Protein AF-A0A5N6VVQ2-F1 (afdb_monomer_lite)

Organism: NCBI:txid1034304

Foldseek 3Di:
DDLVVVVVLCVDPVSVVPDAPLVLLVVCVVCQLVVVLVNNLVSLQSLLVPPVHDLVPRDQPPDPDVLSSLLSVLLSVLSVVLVVVCVVVVNPDDDSVVSSVSSVVRSVVVSQVVQVVVDDVRHPDRNPD

Secondary structure (DSSP, 8-state):
--HHHHHHHHHSHHHHHH--HHHHHHHHHHHHHTT-HHHHHHHHHHHHH-TT--GGGPPP---SSHHHHHHHHHHHHHHHHHHHHHHHTT--S--HHHHHHHHHHHHHHHHHHHHHHT-GGGSSSSS--

Structure (mmCIF, N/CA/C/O backbone):
data_AF-A0A5N6VVQ2-F1
#
_entry.id   AF-A0A5N6VVQ2-F1
#
loop_
_atom_site.group_PDB
_atom_site.id
_atom_site.type_symbol
_atom_site.label_atom_id
_atom_site.label_alt_id
_atom_site.label_comp_id
_atom_site.label_asym_id
_atom_site.label_entity_id
_atom_site.label_seq_id
_atom_site.pdbx_PDB_ins_code
_atom_site.Cartn_x
_atom_site.Cartn_y
_atom_site.Cartn_z
_atom_site.occupancy
_atom_site.B_iso_or_equiv
_atom_site.auth_seq_id
_atom_site.auth_comp_id
_atom_site.auth_asym_id
_atom_site.auth_atom_id
_atom_site.pdbx_PDB_model_num
ATOM 1 N N . MET A 1 1 ? 3.490 -11.446 9.582 1.00 50.09 1 MET A N 1
ATOM 2 C CA . MET A 1 1 ? 3.773 -12.652 8.753 1.00 50.09 1 MET A CA 1
ATOM 3 C C . MET A 1 1 ? 5.148 -12.413 8.156 1.00 50.09 1 MET A C 1
ATOM 5 O O . MET A 1 1 ? 5.297 -11.427 7.446 1.00 50.09 1 MET A O 1
ATOM 9 N N . ALA A 1 2 ? 6.153 -13.198 8.556 1.00 55.72 2 ALA A N 1
ATOM 10 C CA . ALA A 1 2 ? 7.571 -12.872 8.376 1.00 55.72 2 ALA A CA 1
ATOM 11 C C . ALA A 1 2 ? 7.894 -12.441 6.933 1.00 55.72 2 ALA A C 1
ATOM 13 O O . ALA A 1 2 ? 7.583 -13.154 5.983 1.00 55.72 2 ALA A O 1
ATOM 14 N N . SER A 1 3 ? 8.512 -11.273 6.761 1.00 57.19 3 SER A N 1
ATOM 15 C CA . SER A 1 3 ? 8.858 -10.668 5.461 1.00 57.19 3 SER A CA 1
ATOM 16 C C . SER A 1 3 ? 9.628 -11.593 4.500 1.00 57.19 3 SER A C 1
ATOM 18 O O . SER A 1 3 ? 9.562 -11.420 3.278 1.00 57.19 3 SER A O 1
ATOM 20 N N . GLU A 1 4 ? 10.334 -12.592 5.033 1.00 61.22 4 GLU A N 1
ATOM 21 C CA . GLU A 1 4 ? 10.982 -13.666 4.273 1.00 61.22 4 GLU A CA 1
ATOM 22 C C . GLU A 1 4 ? 9.986 -14.508 3.468 1.00 61.22 4 GLU A C 1
ATOM 24 O O . GLU A 1 4 ? 10.227 -14.783 2.292 1.00 61.22 4 GLU A O 1
ATOM 29 N N . ASP A 1 5 ? 8.833 -14.848 4.044 1.00 73.75 5 ASP A N 1
ATOM 30 C CA . ASP A 1 5 ? 7.816 -15.663 3.375 1.00 73.75 5 ASP A CA 1
ATOM 31 C C . ASP A 1 5 ? 7.188 -14.904 2.196 1.00 73.75 5 ASP A C 1
ATOM 33 O O . ASP A 1 5 ? 7.031 -15.437 1.098 1.00 73.75 5 ASP A O 1
ATOM 37 N N . LEU A 1 6 ? 6.958 -13.595 2.355 1.00 76.88 6 LEU A N 1
ATOM 38 C CA . LEU A 1 6 ? 6.495 -12.730 1.264 1.00 76.88 6 LEU A CA 1
ATOM 39 C C . LEU A 1 6 ? 7.522 -12.620 0.132 1.00 76.88 6 LEU A C 1
ATOM 41 O O . LEU A 1 6 ? 7.152 -12.610 -1.043 1.00 76.88 6 LEU A O 1
ATOM 45 N N . THR A 1 7 ? 8.812 -12.561 0.457 1.00 75.06 7 THR A N 1
ATOM 46 C CA . THR A 1 7 ? 9.886 -12.523 -0.548 1.00 75.06 7 THR A CA 1
ATOM 47 C C . THR A 1 7 ? 9.947 -13.837 -1.330 1.00 75.06 7 THR A C 1
ATOM 49 O O . THR A 1 7 ? 10.023 -13.823 -2.563 1.00 75.06 7 THR A O 1
ATOM 52 N N . ASN A 1 8 ? 9.797 -14.967 -0.637 1.00 81.44 8 ASN A N 1
ATOM 53 C CA . ASN A 1 8 ? 9.716 -16.289 -1.252 1.00 81.44 8 ASN A CA 1
ATOM 54 C C . ASN A 1 8 ? 8.471 -16.423 -2.136 1.00 81.44 8 ASN A C 1
ATOM 56 O O . ASN A 1 8 ? 8.582 -16.826 -3.294 1.00 81.44 8 ASN A O 1
ATOM 60 N N . MET A 1 9 ? 7.300 -15.998 -1.661 1.00 83.06 9 MET A N 1
ATOM 61 C CA . MET A 1 9 ? 6.066 -15.985 -2.451 1.00 83.06 9 MET A CA 1
ATOM 62 C C . MET A 1 9 ? 6.192 -15.123 -3.707 1.00 83.06 9 MET A C 1
ATOM 64 O O . MET A 1 9 ? 5.772 -15.532 -4.790 1.00 83.06 9 MET A O 1
ATOM 68 N N . ARG A 1 10 ? 6.833 -13.953 -3.604 1.00 82.69 10 ARG A N 1
ATOM 69 C CA . ARG A 1 10 ? 7.085 -13.078 -4.754 1.00 82.69 10 ARG A CA 1
ATOM 70 C C . ARG A 1 10 ? 7.971 -13.734 -5.796 1.00 82.69 10 ARG A C 1
ATOM 72 O O . ARG A 1 10 ? 7.861 -13.340 -6.952 1.00 82.69 10 ARG A O 1
ATOM 79 N N . SER A 1 11 ? 8.827 -14.696 -5.448 1.00 84.44 11 SER A N 1
ATOM 80 C CA . SER A 1 11 ? 9.635 -15.440 -6.427 1.00 84.44 11 SER A CA 1
ATOM 81 C C . SER A 1 11 ? 8.780 -16.341 -7.333 1.00 84.44 11 SER A C 1
ATOM 83 O O . SER A 1 11 ? 9.152 -16.573 -8.482 1.00 84.44 11 SER A O 1
ATOM 85 N N . VAL A 1 12 ? 7.591 -16.751 -6.871 1.00 89.75 12 VAL A N 1
ATOM 86 C CA . VAL A 1 12 ? 6.649 -17.598 -7.609 1.00 89.75 12 VAL A CA 1
ATOM 87 C C . VAL A 1 12 ? 5.898 -16.765 -8.666 1.00 89.75 12 VAL A C 1
ATOM 89 O O . VAL A 1 12 ? 5.081 -15.908 -8.309 1.00 89.75 12 VAL A O 1
ATOM 92 N N . PRO A 1 13 ? 6.089 -17.008 -9.982 1.00 86.06 13 PRO A N 1
ATOM 93 C CA . PRO A 1 13 ? 5.532 -16.148 -11.033 1.00 86.06 13 PRO A CA 1
ATOM 94 C C . PRO A 1 13 ? 4.004 -16.046 -11.013 1.00 86.06 13 PRO A C 1
ATOM 96 O O . PRO A 1 13 ? 3.455 -14.963 -11.202 1.00 86.06 13 PRO A O 1
ATOM 99 N N . ILE A 1 14 ? 3.311 -17.157 -10.741 1.00 89.38 14 ILE A N 1
ATOM 100 C CA . ILE A 1 14 ? 1.843 -17.183 -10.699 1.00 89.38 14 ILE A CA 1
ATOM 101 C C . ILE A 1 14 ? 1.271 -16.420 -9.500 1.00 89.38 14 ILE A C 1
ATOM 103 O O . ILE A 1 14 ? 0.189 -15.844 -9.604 1.00 89.38 14 ILE A O 1
ATOM 107 N N . TRP A 1 15 ? 1.995 -16.382 -8.378 1.00 88.81 15 TRP A N 1
ATOM 108 C CA . TRP A 1 15 ? 1.607 -15.584 -7.220 1.00 88.81 15 TRP A CA 1
ATOM 109 C C . TRP A 1 15 ? 1.729 -14.099 -7.560 1.00 88.81 15 TRP A C 1
ATOM 111 O O . TRP A 1 15 ? 0.752 -13.360 -7.460 1.00 88.81 15 TRP A O 1
ATOM 121 N N . ARG A 1 16 ? 2.892 -13.695 -8.089 1.00 87.12 16 ARG A N 1
ATOM 122 C CA . ARG A 1 16 ? 3.174 -12.306 -8.474 1.00 87.12 16 ARG A CA 1
ATOM 123 C C . ARG A 1 16 ? 2.198 -11.789 -9.532 1.00 87.12 16 ARG A C 1
ATOM 125 O O . ARG A 1 16 ? 1.711 -10.672 -9.418 1.00 87.12 16 ARG A O 1
ATOM 132 N N . ALA A 1 17 ? 1.870 -12.611 -10.530 1.00 86.75 17 ALA A N 1
ATOM 133 C CA . ALA A 1 17 ? 0.939 -12.248 -11.600 1.00 86.75 17 ALA A CA 1
ATOM 134 C C . ALA A 1 17 ? -0.507 -12.041 -11.116 1.00 86.75 17 ALA A C 1
ATOM 136 O O . ALA A 1 17 ? -1.260 -11.294 -11.735 1.00 86.75 17 ALA A O 1
ATOM 137 N N . ARG A 1 18 ? -0.908 -12.711 -10.029 1.00 88.56 18 ARG A N 1
ATOM 138 C CA . ARG A 1 18 ? -2.247 -12.584 -9.427 1.00 88.56 18 ARG A CA 1
ATOM 139 C C . ARG A 1 18 ? -2.324 -11.508 -8.355 1.00 88.56 18 ARG A C 1
ATOM 141 O O . ARG A 1 18 ? -3.423 -11.215 -7.875 1.00 88.56 18 ARG A O 1
ATOM 148 N N . ASP A 1 19 ? -1.185 -10.977 -7.933 1.00 91.75 19 ASP A N 1
ATOM 149 C CA . ASP A 1 19 ? -1.130 -9.961 -6.900 1.00 91.75 19 ASP A CA 1
ATOM 150 C C . ASP A 1 19 ? -1.685 -8.625 -7.414 1.00 91.75 19 ASP A C 1
ATOM 152 O O . ASP A 1 19 ? -1.791 -8.384 -8.617 1.00 91.75 19 ASP A O 1
ATOM 156 N N . THR A 1 20 ? -2.107 -7.762 -6.493 1.00 91.75 20 THR A N 1
ATOM 157 C CA . THR A 1 20 ? -2.786 -6.501 -6.838 1.00 91.75 20 THR A CA 1
ATOM 158 C C . THR A 1 20 ? -2.305 -5.369 -5.939 1.00 91.75 20 THR A C 1
ATOM 160 O O . THR A 1 20 ? -1.932 -5.633 -4.791 1.00 91.75 20 THR A O 1
ATOM 163 N N . PRO A 1 21 ? -2.394 -4.105 -6.392 1.00 90.94 21 PRO A N 1
ATOM 164 C CA . PRO A 1 21 ? -2.004 -2.967 -5.566 1.00 90.94 21 PRO A CA 1
ATOM 165 C C . PRO A 1 21 ? -2.800 -2.899 -4.256 1.00 90.94 21 PRO A C 1
ATOM 167 O O . PRO A 1 21 ? -2.223 -2.603 -3.215 1.00 90.94 21 PRO A O 1
ATOM 170 N N . ILE A 1 22 ? -4.090 -3.264 -4.278 1.00 91.75 22 ILE A N 1
ATOM 171 C CA . ILE A 1 22 ? -4.930 -3.326 -3.072 1.00 91.75 22 ILE A CA 1
ATOM 172 C C . ILE A 1 22 ? -4.366 -4.327 -2.060 1.00 91.75 22 ILE A C 1
ATOM 174 O O . ILE A 1 22 ? -4.174 -3.968 -0.902 1.00 91.75 22 ILE A O 1
ATOM 178 N N . ARG A 1 23 ? -4.045 -5.563 -2.472 1.00 91.81 23 ARG A N 1
ATOM 179 C CA . ARG A 1 23 ? -3.464 -6.559 -1.550 1.00 91.81 23 ARG A CA 1
ATOM 180 C C . ARG A 1 23 ? -2.152 -6.077 -0.933 1.00 91.81 23 ARG A C 1
ATOM 182 O O . ARG A 1 23 ? -1.940 -6.289 0.255 1.00 91.81 23 ARG A O 1
ATOM 189 N N . SER A 1 24 ? -1.309 -5.388 -1.701 1.00 91.12 24 SER A N 1
ATOM 190 C CA . SER A 1 24 ? -0.081 -4.786 -1.162 1.00 91.12 24 SER A CA 1
ATOM 191 C C . SER A 1 24 ? -0.365 -3.678 -0.145 1.00 91.12 24 SER A C 1
ATOM 193 O O . SER A 1 24 ? 0.309 -3.604 0.877 1.00 91.12 24 SER A O 1
ATOM 195 N N . MET A 1 25 ? -1.388 -2.847 -0.370 1.00 90.19 25 MET A N 1
ATOM 196 C CA . MET A 1 25 ? -1.810 -1.837 0.609 1.00 90.19 25 MET A CA 1
ATOM 197 C C . MET A 1 25 ? -2.325 -2.469 1.908 1.00 90.19 25 MET A C 1
ATOM 199 O O . MET A 1 25 ? -2.029 -1.953 2.984 1.00 90.19 25 MET A O 1
ATOM 203 N N . TYR A 1 26 ? -3.025 -3.605 1.836 1.00 91.81 26 TYR A N 1
ATOM 204 C CA . TYR A 1 26 ? -3.411 -4.359 3.032 1.00 91.81 26 TYR A CA 1
ATOM 205 C C . TYR A 1 26 ? -2.203 -4.939 3.772 1.00 91.81 26 TYR A C 1
ATOM 207 O O . TYR A 1 26 ? -2.159 -4.842 4.992 1.00 91.81 26 TYR A O 1
ATOM 215 N N . ARG A 1 27 ? -1.184 -5.446 3.065 1.00 90.88 27 ARG A N 1
ATOM 216 C CA . ARG A 1 27 ? 0.074 -5.879 3.703 1.00 90.88 27 ARG A CA 1
ATOM 217 C C . ARG A 1 27 ? 0.796 -4.724 4.402 1.00 90.88 27 ARG A C 1
ATOM 219 O O . ARG A 1 27 ? 1.315 -4.903 5.497 1.00 90.88 27 ARG A O 1
ATOM 226 N N . LEU A 1 28 ? 0.782 -3.523 3.816 1.00 87.44 28 LEU A N 1
ATOM 227 C CA . LEU A 1 28 ? 1.293 -2.314 4.476 1.00 87.44 28 LEU A CA 1
ATOM 228 C C . LEU A 1 28 ? 0.486 -1.956 5.729 1.00 87.44 28 LEU A C 1
ATOM 230 O O . LEU A 1 28 ? 1.075 -1.597 6.746 1.00 87.44 28 LEU A O 1
ATOM 234 N N . TYR A 1 29 ? -0.843 -2.056 5.667 1.00 88.31 29 TYR A N 1
ATOM 235 C CA . TYR A 1 29 ? -1.708 -1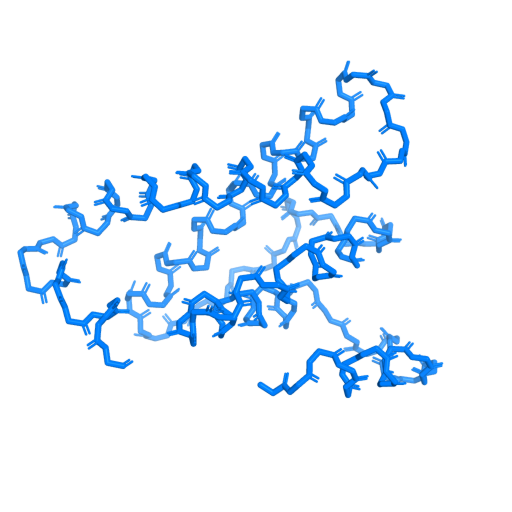.880 6.833 1.00 88.31 29 TYR A CA 1
ATOM 236 C C . TYR A 1 29 ? -1.376 -2.891 7.937 1.00 88.31 29 TYR A C 1
ATOM 238 O O . TYR A 1 29 ? -1.169 -2.476 9.072 1.00 88.31 29 TYR A O 1
ATOM 246 N N . GLU A 1 30 ? -1.261 -4.179 7.610 1.00 87.75 30 GLU A N 1
ATOM 247 C CA . GLU A 1 30 ? -0.924 -5.232 8.574 1.00 87.75 30 GLU A CA 1
ATOM 248 C C . GLU A 1 30 ? 0.453 -5.007 9.200 1.00 87.75 30 GLU A C 1
ATOM 250 O O . GLU A 1 30 ? 0.583 -5.080 10.417 1.00 87.75 30 GLU A O 1
ATOM 255 N N . ALA A 1 31 ? 1.463 -4.647 8.401 1.00 83.12 31 ALA A N 1
ATOM 256 C CA . ALA A 1 31 ? 2.797 -4.328 8.906 1.00 83.12 31 ALA A CA 1
ATOM 257 C C . ALA A 1 31 ? 2.782 -3.123 9.861 1.00 83.12 31 ALA A C 1
ATOM 259 O O . ALA A 1 31 ? 3.465 -3.130 10.882 1.00 83.12 31 ALA A O 1
ATOM 260 N N . MET A 1 32 ? 1.989 -2.089 9.563 1.00 80.62 32 MET A N 1
ATOM 261 C CA . MET A 1 32 ? 1.825 -0.946 10.466 1.00 80.62 32 MET A CA 1
ATOM 262 C C . MET A 1 32 ? 1.059 -1.314 11.738 1.00 80.62 32 MET A C 1
ATOM 264 O O . MET A 1 32 ? 1.450 -0.871 12.814 1.00 80.62 32 MET A O 1
ATOM 268 N N . ALA A 1 33 ? -0.003 -2.115 11.623 1.00 81.69 33 ALA A N 1
ATOM 269 C CA . ALA A 1 33 ? -0.805 -2.564 12.757 1.00 81.69 33 ALA A CA 1
ATOM 270 C C . ALA A 1 33 ? -0.002 -3.481 13.694 1.00 81.69 33 ALA A C 1
ATOM 272 O O . ALA A 1 33 ? -0.113 -3.356 14.905 1.00 81.69 33 ALA A O 1
ATOM 273 N N . ALA A 1 34 ? 0.855 -4.341 13.138 1.00 81.19 34 ALA A N 1
ATOM 274 C CA . ALA A 1 34 ? 1.739 -5.231 13.888 1.00 81.19 34 ALA A CA 1
ATOM 275 C C . ALA A 1 34 ? 3.028 -4.549 14.394 1.00 81.19 34 ALA A C 1
ATOM 277 O O . ALA A 1 34 ? 3.842 -5.187 15.058 1.00 81.19 34 ALA A O 1
ATOM 278 N N . GLY A 1 35 ? 3.272 -3.277 14.046 1.00 78.56 35 GLY A N 1
ATOM 279 C CA . GLY A 1 35 ? 4.528 -2.585 14.363 1.00 78.56 35 GLY A CA 1
ATOM 280 C C . GLY A 1 35 ? 5.762 -3.141 13.631 1.00 78.56 35 GLY A C 1
ATOM 281 O O . GLY A 1 35 ? 6.897 -2.818 13.983 1.00 78.56 35 GLY A O 1
ATOM 282 N N . GLU A 1 36 ? 5.568 -3.950 12.587 1.00 81.75 36 GLU A N 1
ATOM 283 C CA . GLU A 1 36 ? 6.611 -4.571 11.763 1.00 81.75 36 GLU A CA 1
ATOM 284 C C . GLU A 1 36 ? 7.166 -3.574 10.725 1.00 81.75 36 GLU A C 1
ATOM 286 O O . GLU A 1 36 ? 7.099 -3.770 9.511 1.00 81.75 36 GLU A O 1
ATOM 291 N N . TYR A 1 37 ? 7.751 -2.467 11.193 1.00 76.38 37 TYR A N 1
ATOM 292 C CA . TYR A 1 37 ? 8.223 -1.373 10.330 1.00 76.38 37 TYR A CA 1
ATOM 293 C C . TYR A 1 37 ? 9.290 -1.784 9.306 1.00 76.38 37 TYR A C 1
ATOM 295 O O . TYR A 1 37 ? 9.426 -1.147 8.260 1.00 76.38 37 TYR A O 1
ATOM 303 N N . TYR A 1 38 ? 10.026 -2.861 9.578 1.00 77.62 38 TYR A N 1
ATOM 304 C CA . TYR A 1 38 ? 11.007 -3.431 8.656 1.00 77.62 38 TYR A CA 1
ATOM 305 C C . TYR A 1 38 ? 10.361 -3.997 7.377 1.00 77.62 38 TYR A C 1
ATOM 307 O O . TYR A 1 38 ? 11.016 -4.035 6.338 1.00 77.62 38 TYR A O 1
ATOM 315 N N . ALA A 1 39 ? 9.083 -4.399 7.420 1.00 79.31 39 ALA A N 1
ATOM 316 C CA . ALA A 1 39 ? 8.357 -4.951 6.274 1.00 79.31 39 ALA A CA 1
ATOM 317 C C . ALA A 1 39 ? 7.805 -3.864 5.330 1.00 79.31 39 ALA A C 1
ATOM 319 O O . ALA A 1 39 ? 7.526 -4.135 4.161 1.00 79.31 39 ALA A O 1
ATOM 320 N N . ILE A 1 40 ? 7.7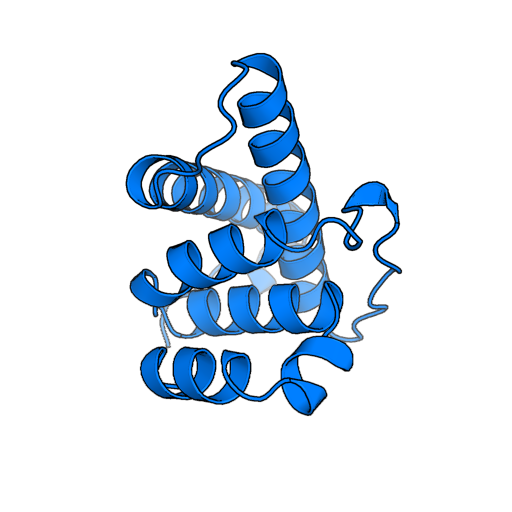01 -2.616 5.800 1.00 79.94 40 ILE A N 1
ATOM 321 C CA . ILE A 1 40 ? 7.122 -1.502 5.033 1.00 79.94 40 ILE A CA 1
ATOM 322 C C . ILE A 1 40 ? 7.992 -1.135 3.831 1.00 79.94 40 ILE A C 1
ATOM 324 O O . ILE A 1 40 ? 7.475 -0.994 2.727 1.00 79.94 40 ILE A O 1
ATOM 328 N N . GLY A 1 41 ? 9.306 -1.003 4.020 1.00 78.00 41 GLY A N 1
ATOM 329 C CA . GLY A 1 41 ? 10.231 -0.658 2.934 1.00 78.00 41 GLY A CA 1
ATOM 330 C C . GLY A 1 41 ? 10.158 -1.638 1.755 1.00 78.00 41 GLY A C 1
ATOM 331 O O . GLY A 1 41 ? 9.850 -1.207 0.642 1.00 78.00 41 GLY A O 1
ATOM 332 N N . PRO A 1 42 ? 10.344 -2.951 1.989 1.00 82.38 42 PRO A N 1
ATOM 333 C CA . PRO A 1 42 ? 10.230 -3.978 0.952 1.00 82.38 42 PRO A CA 1
ATOM 334 C C . PRO A 1 42 ? 8.856 -4.065 0.269 1.00 82.38 42 PRO A C 1
ATOM 336 O O . PRO A 1 42 ? 8.770 -4.496 -0.882 1.00 82.38 42 PRO A O 1
ATOM 339 N N . GLU A 1 43 ? 7.762 -3.713 0.950 1.00 86.00 43 GLU A N 1
ATOM 340 C CA . GLU A 1 43 ? 6.428 -3.605 0.336 1.00 86.00 43 GLU A CA 1
ATOM 341 C C . GLU A 1 43 ? 6.305 -2.361 -0.553 1.00 86.00 43 GLU A C 1
ATOM 343 O O . GLU A 1 43 ? 5.827 -2.462 -1.681 1.00 86.00 43 GLU A O 1
ATOM 348 N N . VAL A 1 44 ? 6.793 -1.201 -0.106 1.00 84.31 44 VAL A N 1
ATOM 349 C CA . VAL A 1 44 ? 6.789 0.038 -0.906 1.00 84.31 44 VAL A CA 1
ATOM 350 C C . VAL A 1 44 ? 7.627 -0.120 -2.175 1.00 84.31 44 VAL A C 1
ATOM 352 O O . VAL A 1 44 ? 7.187 0.263 -3.260 1.00 84.31 44 VAL A O 1
ATOM 355 N N . GLU A 1 45 ? 8.820 -0.705 -2.056 1.00 82.81 45 GLU A N 1
ATOM 356 C CA . GLU A 1 45 ? 9.681 -0.995 -3.205 1.00 82.81 45 GLU A CA 1
ATOM 357 C C . GLU A 1 45 ? 9.008 -1.947 -4.184 1.00 82.81 45 GLU A C 1
ATOM 359 O O . GLU A 1 45 ? 9.029 -1.721 -5.394 1.00 82.81 45 GLU A O 1
ATOM 364 N N . TYR A 1 46 ? 8.356 -2.988 -3.669 1.00 86.25 46 TYR A N 1
ATOM 365 C CA . TYR A 1 46 ? 7.627 -3.921 -4.508 1.00 86.25 46 TYR A CA 1
ATOM 366 C C . TYR A 1 46 ? 6.532 -3.223 -5.316 1.00 86.25 46 TYR A C 1
ATOM 368 O O . TYR A 1 46 ? 6.487 -3.418 -6.528 1.00 86.25 46 TYR A O 1
ATOM 376 N N . ILE A 1 47 ? 5.726 -2.353 -4.694 1.00 87.69 47 ILE A N 1
ATOM 377 C CA . ILE A 1 47 ? 4.700 -1.560 -5.391 1.00 87.69 47 ILE A CA 1
ATOM 378 C C . ILE A 1 47 ? 5.327 -0.686 -6.488 1.00 87.69 47 ILE A C 1
ATOM 380 O O . ILE A 1 47 ? 4.797 -0.635 -7.595 1.00 87.69 47 ILE A O 1
ATOM 384 N N . TRP A 1 48 ? 6.459 -0.029 -6.219 1.00 83.44 48 TRP A N 1
ATOM 385 C CA . TRP A 1 48 ? 7.137 0.827 -7.203 1.00 83.44 48 TRP A CA 1
ATOM 386 C C . TRP A 1 48 ? 7.596 0.075 -8.450 1.00 83.44 48 TRP A C 1
ATOM 388 O O . TRP A 1 48 ? 7.455 0.570 -9.570 1.00 83.44 48 TRP A O 1
ATOM 398 N N . TYR A 1 49 ? 8.133 -1.133 -8.276 1.00 84.06 49 TYR A N 1
ATOM 399 C CA . TYR A 1 49 ? 8.599 -1.933 -9.405 1.00 84.06 49 TYR A CA 1
ATOM 400 C C . TYR A 1 49 ? 7.449 -2.546 -10.225 1.00 84.06 49 TYR A C 1
ATOM 402 O O . TYR A 1 49 ? 7.672 -2.955 -11.369 1.00 84.06 49 TYR A O 1
ATOM 410 N N . GLN A 1 50 ? 6.212 -2.557 -9.713 1.00 87.44 50 GLN A N 1
ATOM 411 C CA . GLN A 1 50 ? 5.034 -2.956 -10.486 1.00 87.44 50 GLN A CA 1
ATOM 412 C C . GLN A 1 50 ? 4.581 -1.834 -11.430 1.00 87.44 50 GLN A C 1
ATOM 414 O O . GLN A 1 50 ? 3.660 -1.074 -11.144 1.00 87.44 50 GLN A O 1
ATOM 419 N N . ARG A 1 51 ? 5.185 -1.763 -12.623 1.00 79.62 51 ARG A N 1
ATOM 420 C CA . ARG A 1 51 ? 4.863 -0.740 -13.644 1.00 79.62 51 ARG A CA 1
ATOM 421 C C . ARG A 1 51 ? 3.388 -0.695 -14.064 1.00 79.62 51 ARG A C 1
ATOM 423 O O . ARG A 1 51 ? 2.921 0.337 -14.535 1.00 79.62 51 ARG A O 1
ATOM 430 N N . SER A 1 52 ? 2.660 -1.802 -13.933 1.00 84.50 52 SER A N 1
ATOM 431 C CA . SER A 1 52 ? 1.227 -1.877 -14.247 1.00 84.50 52 SER A CA 1
ATOM 432 C C . SER A 1 52 ? 0.334 -1.305 -13.139 1.00 84.50 52 SER A C 1
ATOM 434 O O . SER A 1 52 ? -0.855 -1.078 -13.368 1.00 84.50 52 SER A O 1
ATOM 436 N N . TRP A 1 53 ? 0.876 -1.061 -11.943 1.00 88.69 53 TRP A N 1
ATOM 437 C CA . TRP A 1 53 ? 0.122 -0.620 -10.774 1.00 88.69 53 TRP A CA 1
ATOM 438 C C . TRP A 1 53 ? 0.151 0.900 -10.660 1.00 88.69 53 TRP A C 1
ATOM 440 O O . TRP A 1 53 ? 0.923 1.501 -9.918 1.00 88.69 53 TRP A O 1
ATOM 450 N N . ILE A 1 54 ? -0.735 1.539 -11.416 1.00 84.06 54 ILE A N 1
ATOM 451 C CA . ILE A 1 54 ? -0.913 2.988 -11.360 1.00 84.06 54 ILE A CA 1
ATOM 452 C C . ILE A 1 54 ? -1.728 3.327 -10.105 1.00 84.06 54 ILE A C 1
ATOM 454 O O . ILE A 1 54 ? -2.905 2.978 -10.031 1.00 84.06 54 ILE A O 1
ATOM 458 N N . ILE A 1 55 ? -1.127 4.040 -9.143 1.00 81.31 55 ILE A N 1
ATOM 459 C CA . ILE A 1 55 ? -1.772 4.381 -7.858 1.00 81.31 55 ILE A CA 1
ATOM 460 C C . ILE A 1 55 ? -3.101 5.127 -8.055 1.00 81.31 55 ILE A C 1
ATOM 462 O O . ILE A 1 55 ? -4.078 4.828 -7.377 1.00 81.31 55 ILE A O 1
ATOM 466 N N . SER A 1 56 ? -3.190 6.027 -9.040 1.00 81.00 56 SER A N 1
ATOM 467 C CA . SER A 1 56 ? -4.434 6.751 -9.355 1.00 81.00 56 SER A CA 1
ATOM 468 C C . SER A 1 56 ? -5.544 5.882 -9.962 1.00 81.00 56 SER A C 1
ATOM 470 O O . SER A 1 56 ? -6.673 6.344 -10.086 1.00 81.00 56 SER A O 1
ATOM 472 N N . ARG A 1 57 ? -5.238 4.639 -10.352 1.00 84.69 57 ARG A N 1
ATOM 473 C CA . ARG A 1 57 ? -6.199 3.663 -10.891 1.00 84.69 57 ARG A CA 1
ATOM 474 C C . ARG A 1 57 ? -6.527 2.545 -9.906 1.00 84.69 57 ARG A C 1
ATOM 476 O O . ARG A 1 57 ? -7.230 1.608 -10.278 1.00 84.69 57 ARG A O 1
ATOM 483 N N . VAL A 1 58 ? -6.005 2.605 -8.682 1.00 86.00 58 VAL A N 1
ATOM 484 C CA . VAL A 1 58 ? -6.344 1.626 -7.649 1.00 86.00 58 VAL A CA 1
ATOM 485 C C . VAL A 1 58 ? -7.833 1.781 -7.328 1.00 86.00 58 VAL A C 1
ATOM 487 O O . VAL A 1 58 ? -8.259 2.895 -7.015 1.00 86.00 58 VAL A O 1
ATOM 490 N N . PRO A 1 59 ? -8.641 0.711 -7.450 1.00 87.19 59 PRO A N 1
ATOM 491 C CA . PRO A 1 59 ? -10.056 0.809 -7.145 1.00 87.19 59 PRO A CA 1
ATOM 492 C C . PRO A 1 59 ? -10.263 1.092 -5.657 1.00 87.19 59 PRO A C 1
ATOM 494 O O . PRO A 1 59 ? -9.456 0.695 -4.817 1.00 87.19 59 PRO A O 1
ATOM 497 N N . ASP A 1 60 ? -11.365 1.764 -5.341 1.00 87.50 60 ASP A N 1
ATOM 498 C CA . ASP A 1 60 ? -11.789 1.967 -3.960 1.00 87.50 60 ASP A CA 1
ATOM 499 C C . ASP A 1 60 ? -11.986 0.596 -3.270 1.00 87.50 60 ASP A C 1
ATOM 501 O O . ASP A 1 60 ? -12.779 -0.213 -3.770 1.00 87.50 60 ASP A O 1
ATOM 505 N N . PRO A 1 61 ? -11.280 0.309 -2.153 1.00 87.12 61 PRO A N 1
ATOM 506 C CA . PRO A 1 61 ? -11.399 -0.962 -1.443 1.00 87.12 61 PRO A CA 1
ATOM 507 C C . PRO A 1 61 ? -12.779 -1.183 -0.808 1.00 87.12 61 PRO A C 1
ATOM 509 O O . PRO A 1 61 ? -13.105 -2.330 -0.508 1.00 87.12 61 PRO A O 1
ATOM 512 N N . ARG A 1 62 ? -13.592 -0.129 -0.610 1.00 89.38 62 ARG A N 1
ATOM 513 C CA . ARG A 1 62 ? -14.924 -0.195 0.030 1.00 89.38 62 ARG A CA 1
ATOM 514 C C . ARG A 1 62 ? -14.912 -0.980 1.343 1.00 89.38 62 ARG A C 1
ATOM 516 O O . ARG A 1 62 ? -15.786 -1.806 1.607 1.00 89.38 62 ARG A O 1
ATOM 523 N N . ASP A 1 63 ? -13.877 -0.741 2.140 1.00 88.75 63 ASP A N 1
ATOM 524 C CA . ASP A 1 63 ? -13.662 -1.457 3.388 1.00 88.75 63 ASP A CA 1
ATOM 525 C C . ASP A 1 63 ? -14.783 -1.139 4.398 1.00 88.75 63 ASP A C 1
ATOM 527 O O . ASP A 1 63 ? -15.074 0.040 4.614 1.00 88.75 63 ASP A O 1
ATOM 531 N N . PRO A 1 64 ? -15.429 -2.154 5.007 1.00 89.31 64 PRO A N 1
ATOM 532 C CA . PRO A 1 64 ? -16.526 -1.930 5.945 1.00 89.31 64 PRO A CA 1
ATOM 533 C C . PRO A 1 64 ? -16.068 -1.322 7.276 1.00 89.31 64 PRO A C 1
ATOM 535 O O . PRO A 1 64 ? -16.886 -0.721 7.970 1.00 89.31 64 PRO A O 1
ATOM 538 N N . ASP A 1 65 ? -14.792 -1.475 7.649 1.00 88.06 65 ASP A N 1
ATOM 539 C CA . ASP A 1 65 ? -14.241 -0.831 8.837 1.00 88.06 65 ASP A CA 1
ATOM 540 C C . ASP A 1 65 ? -13.786 0.596 8.480 1.00 88.06 65 ASP A C 1
ATOM 542 O O . ASP A 1 65 ? -12.803 0.767 7.746 1.00 88.06 65 ASP A O 1
ATOM 546 N N . PRO A 1 66 ? -14.445 1.643 9.014 1.00 84.00 66 PRO A N 1
ATOM 547 C CA . PRO A 1 66 ? -14.108 3.027 8.697 1.00 84.00 66 PRO A CA 1
ATOM 548 C C . PRO A 1 66 ? -12.683 3.409 9.120 1.00 84.00 66 PRO A C 1
ATOM 550 O O . PRO A 1 66 ? -12.076 4.289 8.504 1.00 84.00 66 PRO A O 1
ATOM 553 N N . VAL A 1 67 ? -12.124 2.761 10.146 1.00 83.19 67 VAL A N 1
ATOM 554 C CA . VAL A 1 67 ? -10.761 3.038 10.608 1.00 83.19 67 VAL A CA 1
ATOM 555 C C . VAL A 1 67 ? -9.748 2.449 9.639 1.00 83.19 67 VAL A C 1
ATOM 557 O O . VAL A 1 67 ? -8.866 3.165 9.156 1.00 83.19 67 VAL A O 1
ATOM 560 N N . ARG A 1 68 ? -9.895 1.167 9.294 1.00 87.56 68 ARG A N 1
ATOM 561 C CA . ARG A 1 68 ? -9.039 0.514 8.297 1.00 87.56 68 ARG A CA 1
ATOM 562 C C . ARG A 1 68 ? -9.148 1.196 6.937 1.00 87.56 68 ARG A C 1
ATOM 564 O O . ARG A 1 68 ? -8.121 1.451 6.310 1.00 87.56 68 ARG A O 1
ATOM 571 N N . TYR A 1 69 ? -10.352 1.596 6.533 1.00 87.12 69 TYR A N 1
ATOM 572 C CA . TYR A 1 69 ? -10.575 2.408 5.340 1.00 87.12 69 TYR A CA 1
ATOM 573 C C . TYR A 1 69 ? -9.756 3.706 5.364 1.00 87.12 69 TYR A C 1
ATOM 575 O O . TYR A 1 69 ? -9.037 4.017 4.413 1.00 87.12 69 TYR A O 1
ATOM 583 N N . ALA A 1 70 ? -9.812 4.455 6.470 1.00 83.69 70 ALA A N 1
ATOM 584 C CA . ALA A 1 70 ? -9.065 5.700 6.618 1.00 83.69 70 ALA A CA 1
ATOM 585 C C . ALA A 1 70 ? -7.546 5.482 6.568 1.00 83.69 70 ALA A C 1
ATOM 587 O O . ALA A 1 70 ? -6.825 6.307 5.994 1.00 83.69 70 ALA A O 1
ATOM 588 N N . ILE A 1 71 ? -7.054 4.374 7.129 1.00 84.00 71 ILE A N 1
ATOM 589 C CA . ILE A 1 71 ? -5.639 4.002 7.060 1.00 84.00 71 ILE A CA 1
ATOM 590 C C . ILE A 1 71 ? -5.247 3.676 5.616 1.00 84.00 71 ILE A C 1
ATOM 592 O O . ILE A 1 71 ? -4.299 4.273 5.113 1.00 84.00 71 ILE A O 1
ATOM 596 N N . LEU A 1 72 ? -5.996 2.819 4.918 1.00 88.25 72 LEU A N 1
ATOM 597 C CA . LEU A 1 72 ? -5.741 2.468 3.514 1.00 88.25 72 LEU A CA 1
ATOM 598 C C . LEU A 1 72 ? -5.756 3.699 2.600 1.00 88.25 72 LEU A C 1
ATOM 600 O O . LEU A 1 72 ? -4.843 3.884 1.796 1.00 88.25 72 LEU A O 1
ATOM 604 N N . ALA A 1 73 ? -6.739 4.587 2.769 1.00 86.56 73 ALA A N 1
ATOM 605 C CA . ALA A 1 73 ? -6.805 5.846 2.032 1.00 86.56 73 ALA A CA 1
ATOM 606 C C . ALA A 1 73 ? -5.587 6.743 2.316 1.00 86.56 73 ALA A C 1
ATOM 608 O O . ALA A 1 73 ? -5.077 7.406 1.414 1.00 86.56 73 ALA A O 1
ATOM 609 N N . SER A 1 74 ? -5.093 6.752 3.558 1.00 83.69 74 SER A N 1
ATOM 610 C CA . SER A 1 74 ? -3.878 7.490 3.930 1.00 83.69 74 SER A CA 1
ATOM 611 C C . SER A 1 74 ? -2.623 6.875 3.307 1.00 83.69 74 SER A C 1
ATOM 613 O O . SER A 1 74 ? -1.789 7.612 2.791 1.00 83.69 74 SER A O 1
ATOM 615 N N . ILE A 1 75 ? -2.506 5.543 3.288 1.00 85.81 75 ILE A N 1
ATOM 616 C CA . ILE A 1 75 ? -1.409 4.835 2.610 1.00 85.81 75 ILE A CA 1
ATOM 617 C C . ILE A 1 75 ? -1.382 5.202 1.125 1.00 85.81 75 ILE A C 1
ATOM 619 O O . ILE A 1 75 ? -0.333 5.577 0.608 1.00 85.81 75 ILE A O 1
ATOM 623 N N . ALA A 1 76 ? -2.527 5.114 0.441 1.00 87.12 76 ALA A N 1
ATOM 624 C CA . ALA A 1 76 ? -2.620 5.404 -0.988 1.00 87.12 76 ALA A CA 1
ATOM 625 C C . ALA A 1 76 ? -2.213 6.852 -1.313 1.00 87.12 76 ALA A C 1
ATOM 627 O O . ALA A 1 76 ? -1.453 7.089 -2.254 1.00 87.12 76 ALA A O 1
ATOM 628 N N . GLU A 1 77 ? -2.675 7.813 -0.508 1.00 84.06 77 GLU A N 1
ATOM 629 C CA . GLU A 1 77 ? -2.330 9.230 -0.651 1.00 84.06 77 GLU A CA 1
ATOM 630 C C . GLU A 1 77 ? -0.821 9.474 -0.481 1.00 84.06 77 GLU A C 1
ATOM 632 O O . GLU A 1 77 ? -0.198 10.159 -1.296 1.00 84.06 77 GLU A O 1
ATOM 637 N N . GLU A 1 78 ? -0.213 8.893 0.553 1.00 82.44 78 GLU A N 1
ATOM 638 C CA . GLU A 1 78 ? 1.209 9.081 0.844 1.00 82.44 78 GLU A CA 1
ATOM 639 C C . GLU A 1 78 ? 2.114 8.357 -0.158 1.00 82.44 78 GLU A C 1
ATOM 641 O O . GLU A 1 78 ? 3.134 8.916 -0.568 1.00 82.44 78 GLU A O 1
ATOM 646 N N . LEU A 1 79 ? 1.719 7.173 -0.639 1.00 82.62 79 LEU A N 1
ATOM 647 C CA . LEU A 1 79 ? 2.400 6.495 -1.745 1.00 82.62 79 LEU A CA 1
ATOM 648 C C . LEU A 1 79 ? 2.402 7.362 -3.008 1.00 82.62 79 LEU A C 1
ATOM 650 O O . LEU A 1 79 ? 3.451 7.531 -3.626 1.00 82.62 79 LEU A O 1
ATOM 654 N N . ALA A 1 80 ? 1.262 7.963 -3.368 1.00 84.38 80 ALA A N 1
ATOM 655 C CA . ALA A 1 80 ? 1.172 8.837 -4.537 1.00 84.38 80 ALA A CA 1
ATOM 656 C C . ALA A 1 80 ? 2.097 10.060 -4.415 1.00 84.38 80 ALA A C 1
ATOM 658 O O . ALA A 1 80 ? 2.832 10.377 -5.352 1.00 84.38 80 ALA A O 1
ATOM 659 N N . LYS A 1 81 ? 2.110 10.728 -3.253 1.00 80.62 81 LYS A N 1
ATOM 660 C CA . LYS A 1 81 ? 3.014 11.862 -2.990 1.00 80.62 81 LYS A CA 1
ATOM 661 C C . LYS A 1 81 ? 4.478 11.443 -3.059 1.00 80.62 81 LYS A C 1
ATOM 663 O O 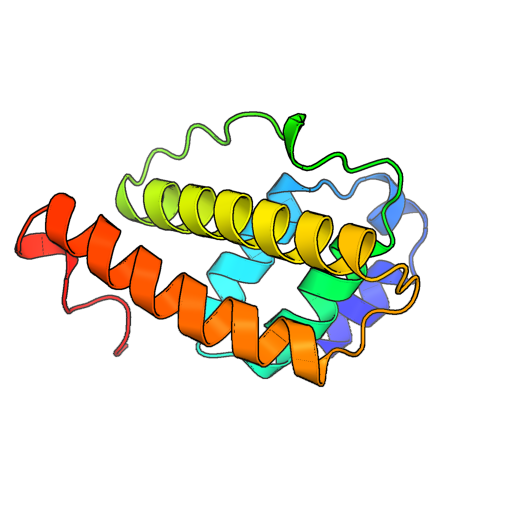. LYS A 1 81 ? 5.271 12.122 -3.709 1.00 80.62 81 LYS A O 1
ATOM 668 N N . ALA A 1 82 ? 4.832 10.335 -2.407 1.00 76.50 82 ALA A N 1
ATOM 669 C CA . ALA A 1 82 ? 6.193 9.820 -2.394 1.00 76.50 82 ALA A CA 1
ATOM 670 C C . ALA A 1 82 ? 6.662 9.503 -3.816 1.00 76.50 82 ALA A C 1
ATOM 672 O O . ALA A 1 82 ? 7.700 9.997 -4.240 1.00 76.50 82 ALA A O 1
ATOM 673 N N . PHE A 1 83 ? 5.869 8.761 -4.585 1.00 78.75 83 PHE A N 1
ATOM 674 C CA . PHE A 1 83 ? 6.221 8.366 -5.946 1.00 78.75 83 PHE A CA 1
ATOM 675 C C . PHE A 1 83 ? 6.346 9.565 -6.884 1.00 78.75 83 PHE A C 1
ATOM 677 O O . PHE A 1 83 ? 7.330 9.664 -7.611 1.00 78.75 83 PHE A O 1
ATOM 684 N N . ASN A 1 84 ? 5.418 10.523 -6.817 1.00 82.06 84 ASN A N 1
ATOM 685 C CA . ASN A 1 84 ? 5.509 11.751 -7.608 1.00 82.06 84 ASN A CA 1
ATOM 686 C C . ASN A 1 84 ? 6.746 12.581 -7.240 1.00 82.06 84 ASN A C 1
ATOM 688 O O . ASN A 1 84 ? 7.404 13.131 -8.121 1.00 82.06 84 ASN A O 1
ATOM 692 N N . TRP A 1 85 ? 7.100 12.640 -5.953 1.00 77.12 85 TRP A N 1
ATOM 693 C CA . TRP A 1 85 ? 8.330 13.292 -5.512 1.00 77.12 85 TRP A CA 1
ATOM 694 C C . TRP A 1 85 ? 9.578 12.566 -6.039 1.00 77.12 85 TRP A C 1
ATOM 696 O O . TRP A 1 85 ? 10.472 13.228 -6.562 1.00 77.12 85 TRP A O 1
ATOM 706 N N . LEU A 1 86 ? 9.625 11.228 -5.994 1.00 71.31 86 LEU A N 1
ATOM 707 C CA . LEU A 1 86 ? 10.728 10.453 -6.580 1.00 71.31 86 LEU A CA 1
ATOM 708 C C . LEU A 1 86 ? 10.871 10.708 -8.088 1.00 71.31 86 LEU A C 1
ATOM 710 O O . LEU A 1 86 ? 11.978 10.959 -8.563 1.00 71.31 86 LEU A O 1
ATOM 714 N N . LEU A 1 87 ? 9.755 10.707 -8.826 1.00 76.06 87 LEU A N 1
ATOM 715 C CA . LEU A 1 87 ? 9.741 11.025 -10.256 1.00 76.06 87 LEU A CA 1
ATOM 716 C C . LEU A 1 87 ? 10.248 12.450 -10.521 1.00 76.06 87 LEU A C 1
A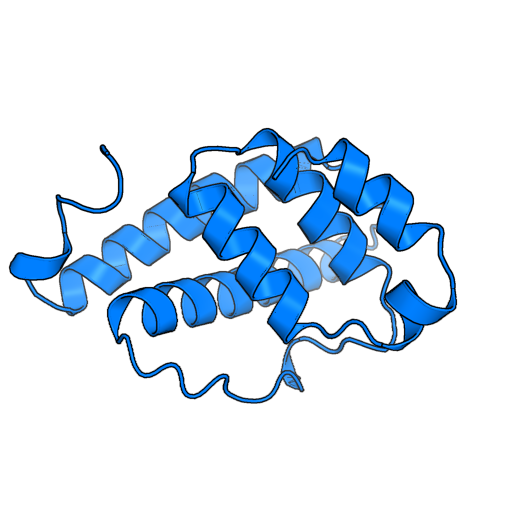TOM 718 O O . LEU A 1 87 ? 11.021 12.650 -11.454 1.00 76.06 87 LEU A O 1
ATOM 722 N N . SER A 1 88 ? 9.880 13.424 -9.679 1.00 77.25 88 SER A N 1
ATOM 723 C CA . SER A 1 88 ? 10.345 14.815 -9.807 1.00 77.25 88 SER A CA 1
ATOM 724 C C . SER A 1 88 ? 11.853 14.984 -9.595 1.00 77.25 88 SER A C 1
ATOM 726 O O . SER A 1 88 ? 12.449 15.903 -10.149 1.00 77.25 88 SER A O 1
ATOM 728 N N . LEU A 1 89 ? 12.480 14.084 -8.832 1.00 73.31 89 LEU A N 1
ATOM 729 C CA . LEU A 1 89 ? 13.928 14.065 -8.618 1.00 73.31 89 LEU A CA 1
ATOM 730 C C . LEU A 1 89 ? 14.697 13.362 -9.747 1.00 73.31 89 LEU A C 1
ATOM 732 O O . LEU A 1 89 ? 15.925 13.346 -9.723 1.00 73.31 89 LEU A O 1
ATOM 736 N N . GLY A 1 90 ? 14.004 12.742 -10.709 1.00 69.00 90 GLY A N 1
ATOM 737 C CA . GLY A 1 90 ? 14.633 11.915 -11.742 1.00 69.00 90 GLY A CA 1
ATOM 738 C C . GLY A 1 90 ? 15.266 10.627 -11.197 1.00 69.00 90 GLY A C 1
ATOM 739 O O . GLY A 1 90 ? 16.033 9.970 -11.899 1.00 69.00 90 GLY A O 1
ATOM 740 N N . CYS A 1 91 ? 14.969 10.246 -9.949 1.00 59.53 91 CYS A N 1
ATOM 741 C CA . CYS A 1 91 ? 15.527 9.052 -9.324 1.00 59.53 91 CYS A CA 1
ATOM 742 C C . CYS A 1 91 ? 14.730 7.808 -9.745 1.00 59.53 91 CYS A C 1
ATOM 744 O O . CYS A 1 91 ? 13.591 7.616 -9.329 1.00 59.53 91 CYS A O 1
ATOM 746 N N . GLY A 1 92 ? 15.344 6.937 -10.552 1.00 59.84 92 GLY A N 1
ATOM 747 C CA . GLY A 1 92 ? 14.760 5.646 -10.947 1.00 59.84 92 GLY A CA 1
ATOM 748 C C . GLY A 1 92 ? 14.910 4.530 -9.903 1.00 59.84 92 GLY A C 1
ATOM 749 O O . GLY A 1 92 ? 14.260 3.492 -10.021 1.00 59.84 92 GLY A O 1
ATOM 750 N N . VAL A 1 93 ? 15.755 4.737 -8.888 1.00 55.75 93 VAL A N 1
ATOM 751 C CA . VAL A 1 93 ? 16.041 3.765 -7.826 1.00 55.75 93 VAL A CA 1
ATOM 752 C C . VAL A 1 93 ? 15.404 4.243 -6.529 1.00 55.75 93 VAL A C 1
ATOM 754 O O . VAL A 1 93 ? 15.684 5.349 -6.063 1.00 55.75 93 VAL A O 1
ATOM 757 N N . ILE A 1 94 ? 14.571 3.396 -5.926 1.00 55.62 94 ILE A N 1
ATOM 758 C CA . ILE A 1 94 ? 14.171 3.586 -4.534 1.00 55.62 94 ILE A CA 1
ATOM 759 C C . ILE A 1 94 ? 15.323 3.117 -3.656 1.00 55.62 94 ILE A C 1
ATOM 761 O O . ILE A 1 94 ? 15.731 1.966 -3.741 1.00 55.62 94 ILE A O 1
ATOM 765 N N . ASN A 1 95 ? 15.827 3.998 -2.794 1.00 52.66 95 ASN A N 1
ATOM 766 C CA . ASN A 1 95 ? 16.544 3.558 -1.604 1.00 52.66 95 ASN A CA 1
ATOM 767 C C . ASN A 1 95 ? 15.511 3.360 -0.487 1.00 52.66 95 ASN A C 1
ATOM 769 O O . ASN A 1 95 ? 14.949 4.353 -0.005 1.00 52.66 95 ASN A O 1
ATOM 773 N N . ALA A 1 96 ? 15.276 2.108 -0.066 1.00 48.88 96 ALA A N 1
ATOM 774 C CA . ALA A 1 96 ? 14.394 1.727 1.047 1.00 48.88 96 ALA A CA 1
ATOM 775 C C . ALA A 1 96 ? 14.478 2.686 2.244 1.00 48.88 96 ALA A C 1
ATOM 777 O O . ALA A 1 96 ? 13.458 3.033 2.840 1.00 48.88 96 ALA A O 1
ATOM 778 N N . SER A 1 97 ? 15.677 3.167 2.583 1.00 49.72 97 SER A N 1
ATOM 779 C CA . SER A 1 97 ? 15.927 4.064 3.717 1.00 49.72 97 SER A CA 1
ATOM 780 C C . SER A 1 97 ? 15.237 5.431 3.601 1.00 49.72 97 SER A C 1
ATOM 782 O O . SER A 1 97 ? 14.780 5.976 4.604 1.00 49.72 97 SER A O 1
ATOM 784 N N . THR A 1 98 ? 15.107 5.983 2.390 1.00 49.91 98 THR A N 1
ATOM 785 C CA . THR A 1 98 ? 14.528 7.322 2.172 1.00 49.91 98 THR A CA 1
ATOM 786 C C . THR A 1 98 ? 13.004 7.262 2.092 1.00 49.91 98 THR A C 1
ATOM 788 O O . THR A 1 98 ? 12.322 8.138 2.624 1.00 49.91 98 THR A O 1
ATOM 791 N N . SER A 1 99 ? 12.457 6.203 1.490 1.00 51.53 99 SER A N 1
ATOM 792 C CA . SER A 1 99 ? 11.009 6.008 1.372 1.00 51.53 99 SER A CA 1
ATOM 793 C C . SER A 1 99 ? 10.378 5.554 2.687 1.00 51.53 99 SER A C 1
ATOM 795 O O . SER A 1 99 ? 9.354 6.104 3.073 1.00 51.53 99 SER A O 1
ATOM 797 N N . THR A 1 100 ? 11.009 4.638 3.429 1.00 50.75 100 THR A N 1
ATOM 798 C CA . THR A 1 100 ? 10.444 4.069 4.669 1.00 50.75 100 THR A CA 1
ATOM 799 C C . THR A 1 100 ? 10.314 5.116 5.775 1.00 50.75 100 THR A C 1
ATOM 801 O O . THR A 1 100 ? 9.255 5.231 6.380 1.00 50.75 100 THR A O 1
ATOM 804 N N . VAL A 1 101 ? 11.334 5.956 5.997 1.00 50.25 101 VAL A N 1
ATOM 805 C CA . VAL A 1 101 ? 11.308 6.987 7.057 1.00 50.25 101 VAL A CA 1
ATOM 806 C C . VAL A 1 101 ? 10.318 8.114 6.738 1.00 50.25 101 VAL A C 1
ATOM 808 O O . VAL A 1 101 ? 9.652 8.629 7.640 1.00 50.25 101 VAL A O 1
ATOM 811 N N . LYS A 1 102 ? 10.193 8.492 5.458 1.00 55.84 102 LYS A N 1
ATOM 812 C CA . LYS A 1 102 ? 9.307 9.575 5.005 1.00 55.84 102 LYS A CA 1
ATOM 813 C C . LYS A 1 102 ? 7.848 9.117 4.937 1.00 55.84 102 LYS A C 1
ATOM 815 O O . LYS A 1 102 ? 6.994 9.845 5.439 1.00 55.84 102 LYS A O 1
ATOM 820 N N . LEU A 1 103 ? 7.571 7.909 4.428 1.00 54.19 103 LEU A N 1
ATOM 821 C CA . LEU A 1 103 ? 6.241 7.292 4.507 1.00 54.19 103 LEU A CA 1
ATOM 822 C C . LEU A 1 103 ? 5.830 7.068 5.959 1.00 54.19 103 LEU A C 1
ATOM 824 O O . LEU A 1 103 ? 4.751 7.501 6.325 1.00 54.19 103 LEU A O 1
ATOM 828 N N . LEU A 1 104 ? 6.675 6.497 6.824 1.00 52.56 104 LEU A N 1
ATOM 829 C CA . LEU A 1 104 ? 6.291 6.257 8.220 1.00 52.56 104 LEU A CA 1
ATOM 830 C C . LEU A 1 104 ? 6.000 7.540 8.989 1.00 52.56 104 LEU A C 1
ATOM 832 O O . LEU A 1 104 ? 4.942 7.653 9.601 1.00 52.56 104 LEU A O 1
ATOM 836 N N . ARG A 1 105 ? 6.889 8.541 8.939 1.00 57.06 105 ARG A N 1
ATOM 837 C CA . ARG A 1 105 ? 6.652 9.808 9.650 1.00 57.06 105 ARG A CA 1
ATOM 838 C C . ARG A 1 105 ? 5.420 10.539 9.118 1.00 57.06 105 ARG A C 1
ATOM 840 O O . ARG A 1 105 ? 4.654 11.080 9.912 1.00 57.06 105 ARG A O 1
ATOM 847 N N . THR A 1 106 ? 5.211 10.544 7.802 1.00 57.97 106 THR A N 1
ATOM 848 C CA . THR A 1 106 ? 4.138 11.331 7.174 1.00 57.97 106 THR A CA 1
ATOM 849 C C . THR A 1 106 ? 2.794 10.607 7.221 1.00 57.97 106 THR A C 1
ATOM 851 O O . THR A 1 106 ? 1.807 11.253 7.575 1.00 57.97 106 THR A O 1
ATOM 854 N N . CYS A 1 107 ? 2.758 9.282 7.012 1.00 55.34 107 CYS A N 1
ATOM 855 C CA . CYS A 1 107 ? 1.589 8.434 7.268 1.00 55.34 107 CYS A CA 1
ATOM 856 C C . CYS A 1 107 ? 1.184 8.503 8.735 1.00 55.34 107 CYS A C 1
ATOM 858 O O . CYS A 1 107 ? 0.025 8.770 8.994 1.00 55.34 107 CYS A O 1
ATOM 860 N N . LEU A 1 108 ? 2.090 8.341 9.708 1.00 55.09 108 LEU A N 1
ATOM 861 C CA . LEU A 1 108 ? 1.717 8.413 11.130 1.00 55.09 108 LEU A CA 1
ATOM 862 C C . LEU A 1 108 ? 1.160 9.797 11.506 1.00 55.09 108 LEU A C 1
ATOM 864 O O . LEU A 1 108 ? 0.163 9.884 12.221 1.00 55.09 108 LEU A O 1
ATOM 868 N N . LEU A 1 109 ? 1.735 10.886 10.979 1.00 60.06 109 LEU A N 1
ATOM 869 C CA . LEU A 1 109 ? 1.215 12.247 11.175 1.00 60.06 109 LEU A CA 1
ATOM 870 C C . LEU A 1 109 ? -0.145 12.471 10.493 1.00 60.06 109 LEU A C 1
ATOM 872 O O . LEU A 1 109 ? -1.024 13.103 11.083 1.00 60.06 109 LEU A O 1
ATOM 876 N N . HIS A 1 110 ? -0.340 11.968 9.271 1.00 59.81 110 HIS A N 1
ATOM 877 C CA . HIS A 1 110 ? -1.596 12.115 8.527 1.00 59.81 110 HIS A CA 1
ATOM 878 C C . HIS A 1 110 ? -2.693 11.199 9.058 1.00 59.81 110 HIS A C 1
ATOM 880 O O . HIS A 1 110 ? -3.817 11.661 9.210 1.00 59.81 110 HIS A O 1
ATOM 886 N N . ILE A 1 111 ? -2.373 9.958 9.420 1.00 56.31 111 ILE A N 1
ATOM 887 C CA . ILE A 1 111 ? -3.263 9.019 10.106 1.00 56.31 111 ILE A CA 1
ATOM 888 C C . ILE A 1 111 ? -3.680 9.630 11.441 1.00 56.31 111 ILE A C 1
ATOM 890 O O . ILE A 1 111 ? -4.870 9.729 11.697 1.00 56.31 111 ILE A O 1
ATOM 894 N N . ARG A 1 112 ? -2.756 10.177 12.245 1.00 55.97 112 ARG A N 1
ATOM 895 C CA . ARG A 1 112 ? -3.108 10.867 13.499 1.00 55.97 112 ARG A CA 1
ATOM 896 C C . ARG A 1 112 ? -4.007 12.087 13.265 1.00 55.97 112 ARG A C 1
ATOM 898 O O . ARG A 1 112 ? -4.968 12.282 14.001 1.00 55.97 112 ARG A O 1
ATOM 905 N N . ARG A 1 113 ? -3.755 12.884 12.218 1.00 59.88 113 ARG A N 1
ATOM 906 C CA . ARG A 1 113 ? -4.617 14.022 11.836 1.00 59.88 113 ARG A CA 1
ATOM 907 C C . ARG A 1 113 ? -5.985 13.595 11.285 1.00 59.88 113 ARG A C 1
ATOM 909 O O . ARG A 1 113 ? -6.969 14.273 11.569 1.00 59.88 113 ARG A O 1
ATOM 916 N N . LYS A 1 114 ? -6.070 12.511 10.507 1.00 62.75 114 LYS A N 1
ATOM 917 C CA . LYS A 1 114 ? -7.326 11.987 9.940 1.00 62.75 114 LYS A CA 1
ATOM 918 C C . LYS A 1 114 ? -8.148 11.231 10.984 1.00 62.75 114 LYS A C 1
ATOM 920 O O . LYS A 1 114 ? -9.349 11.456 11.047 1.00 62.75 114 LYS A O 1
ATOM 925 N N . LEU A 1 115 ? -7.521 10.449 11.861 1.00 53.84 115 LEU A N 1
ATOM 926 C CA . LEU A 1 115 ? -8.171 9.804 13.010 1.00 53.84 115 LEU A CA 1
ATOM 927 C C . LEU A 1 115 ? -8.720 10.836 14.001 1.00 53.84 115 LEU A C 1
ATOM 929 O O . LEU A 1 115 ? -9.839 10.679 14.474 1.00 53.84 115 LEU A O 1
ATOM 933 N N . HIS A 1 116 ? -8.016 11.951 14.227 1.00 54.84 116 HIS A N 1
ATOM 934 C CA . HIS A 1 116 ? -8.541 13.054 15.041 1.00 54.84 116 HIS A CA 1
ATOM 935 C C . HIS A 1 116 ? -9.793 13.714 14.424 1.00 54.84 116 HIS A C 1
ATOM 937 O O . HIS A 1 116 ? -10.618 14.270 15.146 1.00 54.84 116 HIS A O 1
ATOM 943 N N . ARG A 1 117 ? -9.975 13.654 13.095 1.00 55.97 117 ARG A N 1
ATOM 944 C CA . ARG A 1 117 ? -11.211 14.106 12.424 1.00 55.97 117 ARG A CA 1
ATOM 945 C C . ARG A 1 117 ? -12.348 13.081 12.497 1.00 55.97 117 ARG A C 1
ATOM 947 O O . ARG A 1 117 ? -13.491 13.463 12.285 1.00 55.97 117 ARG A O 1
ATOM 954 N N . LEU A 1 118 ? -12.050 11.817 12.808 1.00 53.38 118 LEU A N 1
ATOM 955 C CA . LEU A 1 118 ? -13.029 10.729 12.945 1.00 53.38 118 LEU A CA 1
ATOM 956 C C . LEU A 1 118 ? -13.594 10.599 14.376 1.00 53.38 118 LEU A C 1
ATOM 958 O O . LEU A 1 118 ? -14.444 9.749 14.625 1.00 53.38 118 LEU A O 1
ATOM 962 N N . GLY A 1 119 ? -13.183 11.478 15.298 1.00 49.16 119 GLY A N 1
ATOM 963 C CA . GLY A 1 119 ? -13.725 11.583 16.654 1.00 49.16 119 GLY A CA 1
ATOM 964 C C . GLY A 1 119 ? -12.866 10.905 17.738 1.00 49.16 119 GLY A C 1
ATOM 965 O O . GLY A 1 119 ? -12.023 10.052 17.447 1.00 49.16 119 GLY A O 1
ATOM 966 N N . PRO A 1 120 ? -13.057 11.281 19.018 1.00 52.31 120 PRO A N 1
ATOM 967 C CA . PRO A 1 120 ? -12.188 10.889 20.137 1.00 52.31 120 PRO A CA 1
ATOM 968 C C . PRO A 1 120 ? -12.151 9.377 20.426 1.00 52.31 120 PRO A C 1
ATOM 970 O O . PRO A 1 120 ? -11.186 8.896 21.013 1.00 52.31 120 PRO A O 1
ATOM 973 N N . ASN A 1 121 ? -13.139 8.610 19.955 1.00 48.47 121 ASN A N 1
ATOM 974 C CA . ASN A 1 121 ? -13.248 7.172 20.228 1.00 48.47 121 ASN A CA 1
ATOM 975 C C . ASN A 1 121 ? -12.322 6.287 19.368 1.00 48.47 121 ASN A C 1
ATOM 977 O O . ASN A 1 121 ? -12.158 5.113 19.680 1.00 48.47 121 ASN A O 1
ATOM 981 N N . ALA A 1 122 ? -11.697 6.824 18.313 1.00 50.16 122 ALA A N 1
ATOM 982 C CA . ALA A 1 122 ? -10.814 6.061 17.416 1.00 50.16 122 ALA A CA 1
ATOM 983 C C . ALA A 1 122 ? -9.310 6.231 17.721 1.00 50.16 122 ALA A C 1
ATOM 985 O O . ALA A 1 122 ? -8.469 5.579 17.106 1.00 50.16 122 ALA A O 1
ATOM 986 N N . SER A 1 123 ? -8.946 7.137 18.636 1.00 45.88 123 SER A N 1
ATOM 987 C CA . SER A 1 123 ? -7.604 7.740 18.644 1.00 45.88 123 SER A CA 1
ATOM 988 C C . SER A 1 123 ? -6.547 7.074 19.535 1.00 45.88 123 SER A C 1
ATOM 990 O O . SER A 1 123 ? -5.398 7.497 19.463 1.00 45.88 123 SER A O 1
ATOM 992 N N . PHE A 1 124 ? -6.861 6.064 20.356 1.00 43.53 124 PHE A N 1
ATOM 993 C CA . PHE A 1 124 ? -5.880 5.589 21.354 1.00 43.53 124 PHE A CA 1
ATOM 994 C C . PHE A 1 124 ? -5.683 4.076 21.502 1.00 43.53 124 PHE A C 1
ATOM 996 O O . PHE A 1 124 ? -4.695 3.681 22.110 1.00 43.53 124 PHE A O 1
ATOM 1003 N N . GLN A 1 125 ? -6.538 3.223 20.932 1.00 45.16 125 GLN A N 1
ATOM 1004 C CA . GLN A 1 125 ? -6.454 1.770 21.175 1.00 45.16 125 GLN A CA 1
ATOM 1005 C C . GLN A 1 125 ? -5.724 0.962 20.085 1.00 45.16 125 GLN A C 1
ATOM 1007 O O . GLN A 1 125 ? -5.347 -0.175 20.333 1.00 45.16 125 GLN A O 1
ATOM 1012 N N . LEU A 1 126 ? -5.474 1.523 18.896 1.00 49.53 126 LEU A N 1
ATOM 1013 C CA . LEU A 1 126 ? -4.977 0.756 17.736 1.00 49.53 126 LEU A CA 1
ATOM 1014 C C . LEU A 1 126 ? -3.462 0.857 17.476 1.00 49.53 126 LEU A C 1
ATOM 1016 O O . LEU A 1 126 ? -2.993 0.377 16.452 1.00 49.53 126 LEU A O 1
ATOM 1020 N N . MET A 1 127 ? -2.692 1.488 18.368 1.00 42.38 127 MET A N 1
ATOM 1021 C CA . MET A 1 127 ? -1.220 1.555 18.261 1.00 42.38 127 MET A CA 1
ATOM 1022 C C . MET A 1 127 ? -0.481 0.942 19.464 1.00 42.38 127 MET A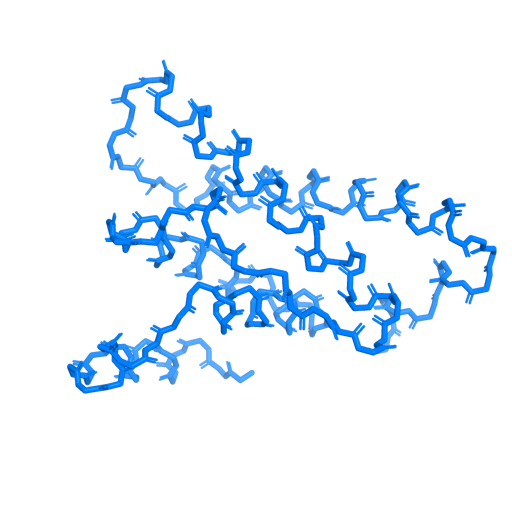 C 1
ATOM 1024 O O . MET A 1 127 ? 0.737 1.079 19.538 1.00 42.38 127 MET A O 1
ATOM 1028 N N . LEU A 1 128 ? -1.184 0.311 20.415 1.00 37.53 128 LEU A N 1
ATOM 1029 C CA . LEU A 1 128 ? -0.592 -0.184 21.671 1.00 37.53 128 LEU A CA 1
ATOM 1030 C C . LEU A 1 128 ? -1.122 -1.550 22.158 1.00 37.53 128 LEU A C 1
ATOM 1032 O O . LEU A 1 128 ? -1.033 -1.825 23.351 1.00 37.53 128 LEU A O 1
ATOM 1036 N N . ASN A 1 129 ? -1.626 -2.417 21.277 1.00 35.91 129 ASN A N 1
ATOM 1037 C CA . ASN A 1 129 ? -1.774 -3.844 21.598 1.00 35.91 129 ASN A CA 1
ATOM 1038 C C . ASN A 1 129 ? -1.086 -4.692 20.540 1.00 35.91 129 ASN A C 1
ATOM 1040 O O . ASN A 1 129 ? -1.394 -4.461 19.351 1.00 35.91 129 ASN A O 1
#

pLDDT: mean 73.6, std 15.66, range [35.91, 91.81]

Sequence (129 aa):
MASEDLTNMRSVPIWRARDTPIRSMYRLYEAMAAGEYYAIGPEVEYIWYQRSWIISRVPDPRDPDPVRYAILASIAEELAKAFNWLLSLGCGVINASTSTVKLLRTCLLHIRRKLHRLGPNASFQLMLN

Radius of gyration: 14.75 Å; chains: 1; bounding box: 33×32×36 Å

=== Feature glossary ===
Feature key, reading from the visual/contextual features back to the raw sequence:

Rendered structure images. Six rendered views show the 3D structure from the faces of a cube — i.e. along ±x, ±y, ±z. Rendering representation is drawn randomly per protein from cartoon (secondary-structure ribbons), sticks (backbone bonds), or molecular surface; coloring is either N→C rainbow (blue at the N-terminus through red at the C-terminus) or one color per chain.

Contact-map, Ramachandran, and PAE plots. The contact map is a binary N×N matrix image: pixel (i, j) is dark where Cα_i and Cα_j are within 8 Å and |i−j|>4. Because the |i−j|>4 filter removes local helical contacts, off-diagonal stripes parallel to the main diagonal indicate parallel β-sheets; stripes perpendicular to it indicate antiparallel β-sheets. The Ramachandran plot scatters every residue's (φ, ψ) pair against the sterically allowed regions. The PAE heatmap renders the predicted-aligned-error matrix.

InterPro / GO / CATH / organism. Database cross-references. InterPro integrates a dozen domain/family signature databases into unified entries with residue-range hits. GO terms attach function/process/location labels with evidence codes. CATH codes position the fold in a four-level structural taxonomy. Organism is the NCBI-taxonomy species name.

Nearest PDB structures. The Foldseek neighbor list gives the closest experimentally determined structures in the PDB, ranked by structural alignment. TM-score near 1 means near-identical fold; near 0.3 means only rough topology match. This is how one finds what 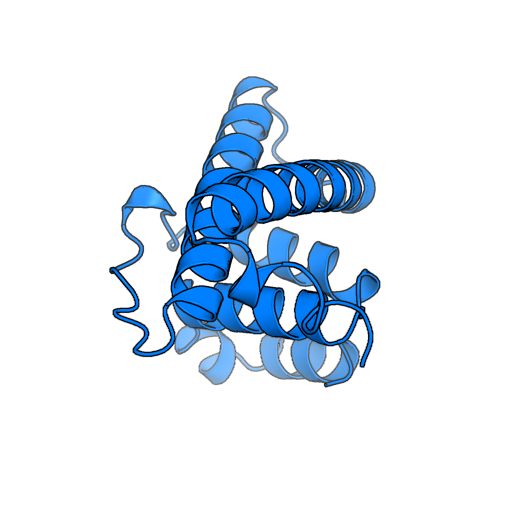a novel AlphaFold prediction most resembles in the solved-structure universe.

Predicted aligned error. PAE(i, j) answers: if I align the predicted and true structures on residue i, how far off (in Å) do I expect residue j to be? A block-diagonal PAE matrix with low values on the blocks and high values off-diagonal is the signature of a multi-domain protein with confidently predicted domains but uncertain inter-domain orientation.

Solvent-accessible surface area. Accessible surface area quantifies burial. A residue with SASA near zero is packed into the hydrophobic core; one with SASA >100 Å² sits on the surface. Computed here via the Shrake–Rupley numerical algorithm with a 1.4 Å probe.

B-factor. B-factor (Debye–Waller factor) reflects atomic displacement in the crystal lattice. It is an experimental observable (units Å²), not a prediction; low values mean the atom is pinned down, high values mean it moves or is heterogeneous across the crystal.

pLDDT. For AlphaFold models, the B-factor field carries pLDDT — the model's own estimate of local accuracy on a 0–100 scale. Regions with pLDDT<50 should be treated as essentially unmodeled; they often correspond to intrinsically disordered segments.

Backbone torsions (φ/ψ). φ (phi) and ψ (psi) are the two rotatable backbone dihedrals per residue: φ is the C(i-1)–N–Cα–C torsion, ψ is the N–Cα–C–N(i+1) torsion, both in degrees on (−180°, 180°]. α-helical residues cluster near (−60°, −45°); β-strand residues near (−120°, +130°). A Ramachandran plot is simply a scatter of (φ, ψ) for every residue.

Radius of gyration, Cα contacts, bounding box. Radius of gyration (Rg) is the root-mean-square distance of Cα atoms from their centroid — a single number for overall size and compactness. A globular domain of N residues has Rg ≈ 2.2·N^0.38 Å; an extended or disordered chain has a much larger Rg. The Cα contact count is the number of residue pairs whose Cα atoms are within 8 Å and are more than four positions apart in sequence — a standard proxy for tertiary packing density. The bounding box is the smallest axis-aligned box enclosing all Cα atoms.

Secondary structure (3-state, P-SEA). Three-state secondary structure (P-SEA) collapses the eight DSSP classes into helix (a), strand (b), and coil (c). P-SEA assigns these from Cα geometry alone — distances and angles — without requiring backbone oxygens, so it works on any Cα trace.

Secondary structure (8-state, DSSP). DSSP 8-state secondary structure assigns each residue one of H (α-helix), G (3₁₀-helix), I (π-helix), E (extended β-strand), B (isolated β-bridge), T (hydrogen-bonded turn), S (bend), or '-' (coil). The assignment is computed from backbone hydrogen-bond geometry via the Kabsch–Sander algorithm.

Foldseek 3Di. A 3Di character summarizes, for each residue, the relative orientation of the Cα frame of its nearest spatial neighbor. Because it encodes fold topology rather than chemistry, 3Di alignments detect remote structural similarity that sequence alignment misses.

mmCIF coordinates. The mmCIF block holds the 3D Cartesian coordinates of each backbone atom (N, Cα, C, O) in ångströms. mmCIF is the PDB's canonical archive format — a tagged-loop text representation of the atomic model.

Sequence. Sequence gives the chain of amino acids in standard one-letter code (A=alanine, C=cysteine, …, Y=tyrosine), read N→C. It is the only feature that is directly encoded by the gene; all structural features are derived from the folded form of this sequence.